Protein AF-A0ABD0RDK4-F1 (afdb_monomer)

InterPro domains:
  IPR000418 Ets domain [PF00178] (9-82)
  IPR000418 Ets domain [PR00454] (9-22)
  IPR000418 Ets domain [PR00454] (36-54)
  IPR000418 Ets domain [PR00454] (56-74)
  IPR000418 Ets domain [PS00346] (59-74)
  IPR000418 Ets domain [PS50061] (9-82)
  IPR000418 Ets domain [SM00413] (8-82)
  IPR036388 Winged helix-like DNA-binding domain superfamily [G3DSA:1.10.10.10] (8-82)
  IPR036390 Winged helix DNA-binding domain superfamily [SSF46785] (6-82)
  IPR046328 ETS family [PTHR11849] (6-82)

Mean predicted aligned error: 4.57 Å

Structure (mmCIF, N/CA/C/O backbone):
data_AF-A0ABD0RDK4-F1
#
_entry.id   AF-A0ABD0RDK4-F1
#
loop_
_atom_site.group_PDB
_atom_site.id
_atom_site.type_symbol
_atom_site.label_atom_id
_atom_site.label_alt_id
_atom_site.label_comp_id
_atom_site.label_asym_id
_atom_site.label_entity_id
_atom_site.label_seq_id
_atom_site.pdbx_PDB_ins_code
_atom_site.Cartn_x
_atom_site.Cartn_y
_atom_site.Cartn_z
_atom_site.occupancy
_atom_site.B_iso_or_equiv
_atom_site.auth_seq_id
_atom_site.auth_comp_id
_atom_site.auth_asym_id
_atom_site.auth_atom_id
_atom_site.pdbx_PDB_model_num
ATOM 1 N N . VAL A 1 1 ? -6.615 20.934 6.333 1.00 40.12 1 VAL A N 1
ATOM 2 C CA . VAL A 1 1 ? -5.282 20.402 6.708 1.00 40.12 1 VAL A CA 1
ATOM 3 C C . VAL A 1 1 ? -5.407 19.732 8.070 1.00 40.12 1 VAL A C 1
ATOM 5 O O . VAL A 1 1 ? -5.310 20.416 9.076 1.00 40.12 1 VAL A O 1
ATOM 8 N N . SER A 1 2 ? -5.730 18.435 8.135 1.00 36.66 2 SER A N 1
ATOM 9 C CA . SER A 1 2 ? -5.821 17.745 9.432 1.00 36.66 2 SER A CA 1
ATOM 10 C C . SER A 1 2 ? -4.465 17.132 9.769 1.00 36.66 2 SER A C 1
ATOM 12 O O . SER A 1 2 ? -4.157 15.993 9.427 1.00 36.66 2 SER A O 1
ATOM 14 N N . MET A 1 3 ? -3.616 17.957 10.378 1.00 45.62 3 MET A N 1
ATOM 15 C CA . MET A 1 3 ? -2.439 17.512 11.112 1.00 45.62 3 MET A CA 1
ATOM 16 C C . MET A 1 3 ? -2.945 16.874 12.405 1.00 45.62 3 MET A C 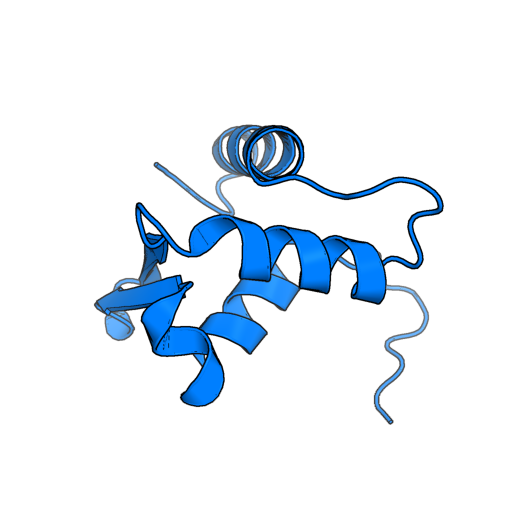1
ATOM 18 O O . MET A 1 3 ? -3.293 17.584 13.345 1.00 45.62 3 MET A O 1
ATOM 22 N N . ILE A 1 4 ? -2.982 15.543 12.482 1.00 50.69 4 ILE A N 1
ATOM 23 C CA . ILE A 1 4 ? -3.097 14.876 13.783 1.00 50.69 4 ILE A CA 1
ATOM 24 C C . ILE A 1 4 ? -1.723 14.983 14.450 1.00 50.69 4 ILE A C 1
ATOM 26 O O . ILE A 1 4 ? -0.892 14.077 14.360 1.00 50.69 4 ILE A O 1
ATOM 30 N N . ALA A 1 5 ? -1.461 16.133 15.071 1.00 45.56 5 ALA A N 1
ATOM 31 C CA . ALA A 1 5 ? -0.310 16.346 15.932 1.00 45.56 5 ALA A CA 1
ATOM 32 C C . ALA A 1 5 ? -0.337 15.283 17.045 1.00 45.56 5 ALA A C 1
ATOM 34 O O . ALA A 1 5 ? -1.196 15.305 17.921 1.00 45.56 5 ALA A O 1
ATOM 35 N N . GLY A 1 6 ? 0.557 14.294 16.946 1.00 52.69 6 GLY A N 1
ATOM 36 C CA . GLY A 1 6 ? 0.759 13.250 17.958 1.00 52.69 6 GLY A CA 1
ATOM 37 C C . GLY A 1 6 ? 0.590 11.802 17.483 1.00 52.69 6 GLY A C 1
ATOM 38 O O . GLY A 1 6 ? 1.156 10.906 18.108 1.00 52.69 6 GLY A O 1
ATOM 39 N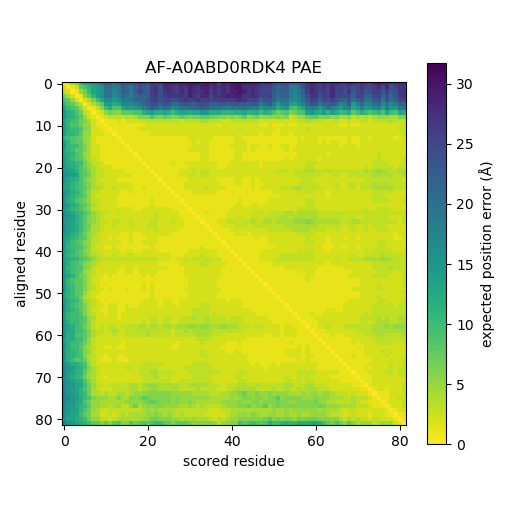 N . LYS A 1 7 ? -0.103 11.520 16.366 1.00 59.53 7 LYS A N 1
ATOM 40 C CA . LYS A 1 7 ? -0.184 10.142 15.835 1.00 59.53 7 LYS A CA 1
ATOM 41 C C . LYS A 1 7 ? 0.930 9.884 14.825 1.00 59.53 7 LYS A C 1
ATOM 43 O O . LYS A 1 7 ? 0.964 10.470 13.748 1.00 59.53 7 LYS A O 1
ATOM 48 N N . LYS A 1 8 ? 1.839 8.964 15.166 1.00 76.56 8 LYS A N 1
ATOM 49 C CA . LYS A 1 8 ? 2.892 8.481 14.262 1.00 76.56 8 LYS A CA 1
ATOM 50 C C . LYS A 1 8 ? 2.256 7.997 12.957 1.00 76.56 8 LYS A C 1
ATOM 52 O O . LYS A 1 8 ? 1.448 7.072 12.972 1.00 76.56 8 LYS A O 1
ATOM 57 N N . LEU A 1 9 ? 2.648 8.605 11.840 1.00 87.19 9 LEU A N 1
ATOM 58 C CA . LEU A 1 9 ? 2.207 8.220 10.503 1.00 87.19 9 LEU A CA 1
ATOM 59 C C . LEU A 1 9 ? 2.481 6.722 10.277 1.00 87.19 9 LEU A C 1
ATOM 61 O O . LEU A 1 9 ? 3.631 6.273 10.336 1.00 87.19 9 LEU A O 1
ATOM 65 N N . ARG A 1 10 ? 1.425 5.938 10.041 1.00 91.69 10 ARG A N 1
ATOM 66 C CA . ARG A 1 10 ? 1.516 4.483 9.851 1.00 91.69 10 ARG A CA 1
ATOM 67 C C . ARG A 1 10 ? 1.110 4.096 8.434 1.00 91.69 10 ARG A C 1
ATOM 69 O O . ARG A 1 10 ? 0.212 4.693 7.853 1.00 91.69 10 ARG A O 1
ATOM 76 N N . LEU A 1 11 ? 1.763 3.061 7.911 1.00 94.50 11 LEU A N 1
ATOM 77 C CA . LEU A 1 11 ? 1.589 2.609 6.533 1.00 94.50 11 LEU A CA 1
ATOM 78 C C . LEU A 1 11 ? 0.153 2.137 6.257 1.00 94.50 11 LEU A C 1
ATOM 80 O O . LEU A 1 11 ? -0.367 2.440 5.197 1.00 94.50 11 LEU A O 1
ATOM 84 N N . PHE A 1 12 ? -0.510 1.454 7.195 1.00 93.06 12 PHE A N 1
ATOM 85 C CA . PHE A 1 12 ? -1.873 0.953 6.961 1.00 93.06 12 PHE A CA 1
ATOM 86 C C . PHE A 1 12 ? -2.915 2.075 6.766 1.00 93.06 12 PHE A C 1
ATOM 88 O O . PHE A 1 12 ? -3.782 1.942 5.912 1.00 93.06 12 PHE A O 1
ATOM 95 N N . HIS A 1 13 ? -2.784 3.212 7.466 1.00 93.62 13 HIS A N 1
ATOM 96 C CA . HIS A 1 13 ? -3.632 4.388 7.224 1.00 93.62 13 HIS A CA 1
ATOM 97 C C . HIS A 1 13 ? -3.403 4.967 5.825 1.00 93.62 13 HIS A C 1
ATOM 99 O O . HIS A 1 13 ? -4.355 5.233 5.105 1.00 93.62 13 HIS A O 1
ATOM 105 N N . PHE A 1 14 ? -2.137 5.097 5.416 1.00 96.25 14 PHE A N 1
ATOM 106 C CA . PHE A 1 14 ? -1.796 5.531 4.062 1.00 96.25 14 PHE A CA 1
ATOM 107 C C . PHE A 1 14 ? -2.340 4.569 2.997 1.00 96.25 14 PHE A C 1
ATOM 109 O O . PHE A 1 14 ? -2.860 5.014 1.985 1.00 96.25 14 PHE A O 1
ATOM 116 N N . LEU A 1 15 ? -2.251 3.254 3.214 1.00 97.12 15 LEU A N 1
ATOM 117 C CA . LEU A 1 15 ? -2.792 2.279 2.267 1.00 97.1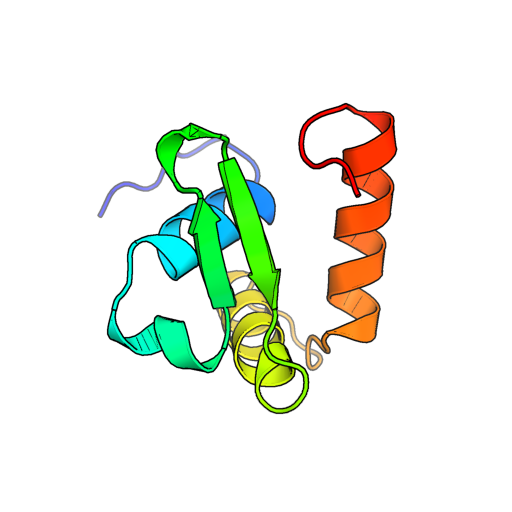2 15 LEU A CA 1
ATOM 118 C C . LEU A 1 15 ? -4.307 2.386 2.141 1.00 97.12 15 LEU A C 1
ATOM 120 O O . LEU A 1 15 ? -4.802 2.283 1.028 1.00 97.12 15 LEU A O 1
ATOM 124 N N . PHE A 1 16 ? -5.018 2.638 3.241 1.00 96.25 16 PHE A N 1
ATOM 125 C CA . PHE A 1 16 ? -6.451 2.905 3.192 1.00 96.25 16 PHE A CA 1
ATOM 126 C C . PHE A 1 16 ? -6.763 4.146 2.340 1.00 96.25 16 PHE A C 1
ATOM 128 O O . PHE A 1 16 ? -7.592 4.063 1.446 1.00 96.25 16 PHE A O 1
ATOM 135 N N . GLU A 1 17 ? -6.026 5.253 2.511 1.00 96.94 17 GLU A N 1
ATOM 136 C CA . GLU A 1 17 ? -6.168 6.437 1.641 1.00 96.94 17 GLU A CA 1
ATOM 137 C C . GLU A 1 17 ? -5.937 6.104 0.155 1.00 96.94 17 GLU A C 1
ATOM 139 O O . GLU A 1 17 ? -6.667 6.584 -0.703 1.00 96.94 17 GLU A O 1
ATOM 144 N N . MET A 1 18 ? -4.941 5.269 -0.163 1.00 98.19 18 MET A N 1
ATOM 145 C CA . MET A 1 18 ? -4.672 4.850 -1.547 1.00 98.19 18 MET A CA 1
ATOM 146 C C . MET A 1 18 ? -5.721 3.885 -2.101 1.00 98.19 18 MET A C 1
ATOM 148 O O . MET A 1 18 ? -5.891 3.811 -3.311 1.00 98.19 18 MET A O 1
ATOM 152 N N . LEU A 1 19 ? -6.395 3.123 -1.243 1.00 98.06 19 LEU A N 1
ATOM 153 C CA . LEU A 1 19 ? -7.472 2.217 -1.637 1.00 98.06 19 LEU A CA 1
ATOM 154 C C . LEU A 1 19 ? -8.776 2.964 -1.946 1.00 98.06 19 LEU A C 1
ATOM 156 O O . LEU A 1 19 ? -9.556 2.495 -2.771 1.00 98.06 19 LEU A O 1
ATOM 160 N N . GLU A 1 20 ? -8.977 4.124 -1.319 1.00 97.31 20 GLU A N 1
ATOM 161 C CA . GLU A 1 20 ? -10.108 5.028 -1.562 1.00 97.31 20 GLU A CA 1
ATOM 162 C C . GLU A 1 20 ? -9.879 5.977 -2.755 1.00 97.31 20 GLU A C 1
ATOM 164 O O . GLU A 1 20 ? -10.811 6.647 -3.192 1.00 97.31 20 GLU A O 1
ATOM 169 N N . ASP A 1 21 ? -8.658 6.043 -3.301 1.00 97.50 21 ASP A N 1
ATOM 170 C CA . ASP A 1 21 ? -8.317 6.875 -4.459 1.00 97.50 21 ASP A CA 1
ATOM 171 C C . ASP A 1 21 ? -8.482 6.091 -5.782 1.00 97.50 21 ASP A C 1
ATOM 173 O O . ASP A 1 21 ? -7.671 5.202 -6.080 1.00 97.50 21 ASP A O 1
ATOM 177 N N . PRO A 1 22 ? -9.464 6.434 -6.645 1.00 95.88 22 PRO A N 1
ATOM 178 C CA . PRO A 1 22 ? -9.646 5.774 -7.938 1.00 95.88 22 PRO A CA 1
ATOM 179 C C . PRO A 1 22 ? -8.413 5.862 -8.850 1.00 95.88 22 PRO A C 1
ATOM 181 O O . PRO A 1 22 ? -8.162 4.950 -9.640 1.00 95.88 22 PRO A O 1
ATOM 184 N N . GLY A 1 23 ? -7.605 6.922 -8.724 1.00 97.50 23 GLY A N 1
ATOM 185 C CA . GLY A 1 23 ? -6.364 7.097 -9.478 1.00 97.50 23 GLY A CA 1
ATOM 186 C C . GLY A 1 23 ? -5.295 6.060 -9.126 1.00 97.50 23 GLY A C 1
ATOM 187 O O . GLY A 1 23 ? -4.415 5.770 -9.940 1.00 97.50 23 GLY A O 1
ATOM 188 N N . MET A 1 24 ? -5.396 5.435 -7.953 1.00 98.00 24 MET A N 1
ATOM 189 C CA . MET A 1 24 ? -4.454 4.432 -7.457 1.00 98.00 24 MET A CA 1
ATOM 190 C C . MET A 1 24 ? -4.882 2.987 -7.732 1.00 98.00 24 MET A C 1
ATOM 192 O O . MET A 1 24 ? -4.055 2.084 -7.570 1.00 98.00 24 MET A O 1
ATOM 196 N N . ALA A 1 25 ? -6.096 2.759 -8.249 1.00 97.19 25 ALA A N 1
ATOM 197 C CA . ALA A 1 25 ? -6.667 1.426 -8.481 1.00 97.19 25 ALA A CA 1
ATOM 198 C C . ALA A 1 25 ? -5.798 0.504 -9.367 1.00 97.19 25 ALA A C 1
ATOM 200 O O . ALA A 1 25 ? -5.818 -0.719 -9.220 1.00 97.19 25 ALA A O 1
ATOM 201 N N . HIS A 1 26 ? -4.986 1.074 -10.267 1.00 97.31 26 HIS A N 1
ATOM 202 C CA . HIS A 1 26 ? -4.044 0.331 -11.117 1.00 97.31 26 HIS A CA 1
ATOM 203 C C . HIS A 1 26 ? -2.819 -0.221 -10.352 1.00 97.31 26 HIS A C 1
ATOM 205 O O . HIS A 1 26 ? -2.114 -1.110 -10.845 1.00 97.31 26 HIS A O 1
ATOM 211 N N . SER A 1 27 ? -2.555 0.309 -9.156 1.00 98.25 27 SER A N 1
ATOM 212 C CA . SER A 1 27 ? -1.396 0.015 -8.308 1.00 98.25 27 SER A CA 1
ATOM 213 C C . SER A 1 27 ? -1.770 -0.742 -7.030 1.00 98.25 27 SER A C 1
ATOM 215 O O . SER A 1 27 ? -1.067 -1.686 -6.652 1.00 98.25 27 SER A O 1
ATOM 217 N N . VAL A 1 28 ? -2.871 -0.360 -6.383 1.00 98.38 28 VAL A N 1
ATOM 218 C CA . VAL A 1 28 ? -3.444 -1.011 -5.199 1.00 98.38 28 VAL A CA 1
ATOM 219 C C . VAL A 1 28 ? -4.962 -0.873 -5.245 1.00 98.38 28 VAL A C 1
ATOM 221 O O . VAL A 1 28 ? -5.468 0.185 -5.596 1.00 98.38 28 VAL A O 1
ATOM 224 N N . SER A 1 29 ? -5.691 -1.944 -4.945 1.00 98.31 29 SER A N 1
ATOM 225 C CA . SER A 1 29 ? -7.152 -1.942 -5.046 1.00 98.31 29 SER A CA 1
ATOM 226 C C . SER A 1 29 ? -7.802 -2.930 -4.091 1.00 98.31 29 SER A C 1
ATOM 228 O O . SER A 1 29 ? -7.203 -3.940 -3.699 1.00 98.31 29 SER A O 1
ATOM 230 N N . TRP A 1 30 ? -9.050 -2.640 -3.730 1.00 98.12 30 TRP A N 1
ATOM 231 C CA . TRP A 1 30 ? -9.903 -3.573 -3.011 1.00 98.12 30 TRP A CA 1
ATOM 232 C C . TRP A 1 30 ? -10.183 -4.809 -3.875 1.00 98.12 30 TRP A C 1
ATOM 234 O O . TRP A 1 30 ? -10.559 -4.705 -5.040 1.00 98.12 30 TRP A O 1
ATOM 244 N N . VAL A 1 31 ? -10.015 -5.990 -3.284 1.00 97.56 31 VAL A N 1
ATOM 245 C CA . VAL A 1 31 ? -10.594 -7.247 -3.785 1.00 97.56 31 VAL A CA 1
ATOM 246 C C . VAL A 1 31 ? -11.999 -7.406 -3.208 1.00 97.56 31 VAL A C 1
ATOM 248 O O . VAL A 1 31 ? -12.921 -7.796 -3.914 1.00 97.56 31 VAL A O 1
ATOM 251 N N . SER A 1 32 ? -12.159 -7.061 -1.929 1.00 97.12 32 SER A N 1
ATOM 252 C CA . SER A 1 32 ? -13.438 -6.932 -1.242 1.00 97.12 32 SER A CA 1
ATOM 253 C C . SER A 1 32 ? -13.319 -5.849 -0.172 1.00 97.12 32 SER A C 1
ATOM 255 O O . SER A 1 32 ? -12.670 -6.057 0.853 1.00 97.12 32 SER A O 1
ATOM 257 N N . ALA A 1 33 ? -13.931 -4.688 -0.415 1.00 95.06 33 ALA A N 1
ATOM 258 C CA . ALA A 1 33 ? -13.893 -3.562 0.518 1.00 95.06 33 ALA A CA 1
ATOM 259 C C . ALA A 1 33 ? -14.618 -3.888 1.835 1.00 95.06 33 ALA A C 1
ATOM 261 O O . ALA A 1 33 ? -14.117 -3.575 2.910 1.00 95.06 33 ALA A O 1
ATOM 262 N N . SER A 1 34 ? -15.750 -4.598 1.763 1.00 95.88 34 SER A N 1
ATOM 263 C CA . SER A 1 34 ? -16.526 -5.001 2.944 1.00 95.88 34 SER A CA 1
ATOM 264 C C . SER A 1 34 ? -15.776 -5.982 3.847 1.00 95.88 34 SER A C 1
ATOM 266 O O . SER A 1 34 ? -15.938 -5.936 5.062 1.00 95.88 34 SER A O 1
ATOM 268 N N . ALA A 1 35 ? -14.933 -6.844 3.271 1.00 95.94 35 ALA A N 1
ATOM 269 C CA . ALA A 1 35 ? -14.092 -7.776 4.021 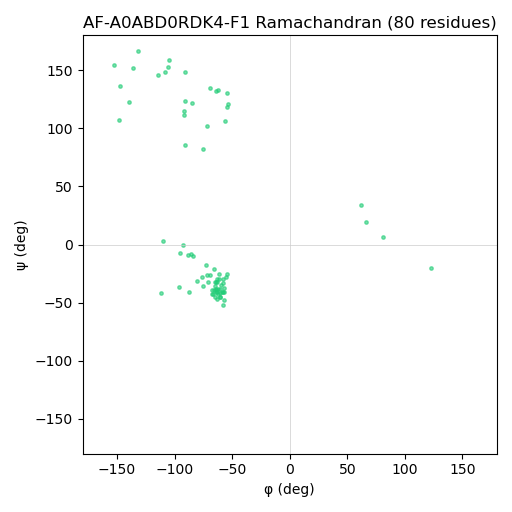1.00 95.94 35 ALA A CA 1
ATOM 270 C C . ALA A 1 35 ? -12.690 -7.218 4.337 1.00 95.94 35 ALA A C 1
ATOM 272 O O . ALA A 1 35 ? -11.878 -7.919 4.936 1.00 95.94 35 ALA A O 1
ATOM 273 N N . GLY A 1 36 ? -12.369 -5.993 3.905 1.00 95.44 36 GLY A N 1
ATOM 274 C CA . GLY A 1 36 ? -11.039 -5.402 4.076 1.00 95.44 36 GLY A CA 1
ATOM 275 C C . GLY A 1 36 ? -9.925 -6.114 3.294 1.00 95.44 36 GLY A C 1
ATOM 276 O O . GLY A 1 36 ? -8.748 -5.958 3.619 1.00 95.44 36 GLY A O 1
ATOM 277 N N . VAL A 1 37 ? -10.266 -6.895 2.264 1.00 97.56 37 VAL A N 1
ATOM 278 C CA . VAL A 1 37 ? -9.294 -7.635 1.450 1.00 97.56 37 VAL A CA 1
ATOM 279 C C . VAL A 1 37 ? -8.870 -6.771 0.275 1.00 97.56 37 VAL A C 1
ATOM 281 O O . VAL A 1 37 ? -9.695 -6.353 -0.538 1.00 97.56 37 VAL A O 1
ATOM 284 N N . PHE A 1 38 ? -7.571 -6.542 0.140 1.00 97.94 38 PHE A N 1
ATOM 285 C CA . PHE A 1 38 ? -6.996 -5.749 -0.938 1.00 97.94 38 PHE A CA 1
ATOM 286 C C . PHE A 1 38 ? -5.817 -6.464 -1.590 1.00 97.94 38 PHE A C 1
ATOM 288 O O . PHE A 1 38 ? -5.283 -7.445 -1.072 1.00 97.94 38 PHE A O 1
ATOM 295 N N . ARG A 1 39 ? -5.394 -5.961 -2.747 1.00 98.00 39 ARG A N 1
ATOM 296 C CA . ARG A 1 39 ? -4.235 -6.479 -3.471 1.00 98.00 39 ARG A CA 1
ATOM 297 C C . ARG A 1 39 ? -3.359 -5.359 -3.996 1.00 98.00 39 ARG A C 1
ATOM 299 O O . ARG A 1 39 ? -3.830 -4.285 -4.356 1.00 98.00 39 ARG A O 1
ATOM 306 N N . PHE A 1 40 ? -2.075 -5.666 -4.126 1.00 98.31 40 PHE A N 1
ATOM 307 C CA . PHE A 1 40 ? -1.151 -4.865 -4.915 1.00 98.31 40 PHE A CA 1
ATOM 308 C C . PHE A 1 40 ? -1.094 -5.375 -6.358 1.00 98.31 40 PHE A C 1
ATOM 310 O O . PHE A 1 40 ? -1.214 -6.574 -6.633 1.00 98.31 40 PHE A O 1
ATOM 317 N N . SER A 1 41 ? -0.863 -4.460 -7.291 1.00 98.31 41 SER A N 1
ATOM 318 C CA . SER A 1 41 ? -0.579 -4.778 -8.686 1.00 98.31 41 SER A CA 1
ATOM 319 C C . SER A 1 41 ? 0.790 -5.439 -8.829 1.00 98.31 41 SER A C 1
ATOM 321 O O . SER A 1 41 ? 1.787 -4.948 -8.303 1.00 98.31 41 SER A O 1
ATOM 323 N N . ALA A 1 42 ? 0.890 -6.522 -9.603 1.00 96.94 42 ALA A N 1
ATOM 324 C CA . ALA A 1 42 ? 2.177 -7.178 -9.846 1.00 96.94 42 ALA A CA 1
ATOM 325 C C . ALA A 1 42 ? 3.192 -6.233 -10.519 1.00 96.94 42 ALA A C 1
ATOM 327 O O . ALA A 1 42 ? 4.384 -6.291 -10.202 1.00 96.94 42 ALA A O 1
ATOM 328 N N . ARG A 1 43 ? 2.708 -5.337 -11.394 1.00 97.44 43 ARG A N 1
ATOM 329 C CA . ARG A 1 43 ? 3.522 -4.427 -12.214 1.00 97.44 43 ARG A CA 1
ATOM 330 C C . ARG A 1 43 ? 3.677 -3.032 -11.604 1.00 97.44 43 ARG A C 1
ATOM 332 O O . ARG A 1 43 ? 4.759 -2.470 -11.690 1.00 97.44 43 ARG A O 1
ATOM 339 N N . HIS A 1 44 ? 2.642 -2.501 -10.948 1.00 98.12 44 HIS A N 1
ATOM 340 C CA . HIS A 1 44 ? 2.605 -1.084 -10.545 1.00 98.12 44 HIS A CA 1
ATOM 341 C C . HIS A 1 44 ? 2.729 -0.836 -9.031 1.00 98.12 44 HIS A C 1
ATOM 343 O O . HIS A 1 44 ? 2.721 0.307 -8.589 1.00 98.12 44 HIS A O 1
ATOM 349 N N . LYS A 1 45 ? 2.925 -1.879 -8.212 1.00 98.19 45 LYS A N 1
ATOM 350 C CA . LYS A 1 45 ? 3.089 -1.756 -6.746 1.00 98.19 45 LYS A CA 1
ATOM 351 C C . LYS A 1 45 ? 4.199 -0.808 -6.278 1.00 98.19 45 LYS A C 1
ATOM 353 O O . LYS A 1 45 ? 4.110 -0.293 -5.165 1.00 98.19 45 LYS A O 1
ATOM 358 N N . GLU A 1 46 ? 5.229 -0.575 -7.094 1.00 98.38 46 GLU A N 1
ATOM 359 C CA . GLU A 1 46 ? 6.297 0.376 -6.752 1.00 98.38 46 GLU A CA 1
ATOM 360 C C . GLU A 1 46 ? 5.761 1.803 -6.614 1.00 98.38 46 GLU A C 1
ATOM 362 O O . GLU A 1 46 ? 6.198 2.524 -5.722 1.00 98.38 46 GLU A O 1
ATOM 367 N N . ARG A 1 47 ? 4.721 2.179 -7.374 1.00 98.25 47 ARG A N 1
ATOM 368 C CA . ARG A 1 47 ? 4.106 3.508 -7.281 1.00 98.25 47 ARG A CA 1
ATOM 369 C C . ARG A 1 47 ? 3.586 3.812 -5.875 1.00 98.25 47 ARG A C 1
ATOM 371 O O . ARG A 1 47 ? 3.766 4.914 -5.364 1.00 98.25 47 ARG A O 1
ATOM 378 N N . VAL A 1 48 ? 2.979 2.820 -5.222 1.00 98.31 48 VAL A N 1
ATOM 379 C CA . VAL A 1 48 ? 2.500 2.945 -3.835 1.00 98.31 48 VAL A CA 1
ATOM 380 C C . VAL A 1 48 ? 3.671 3.160 -2.876 1.00 98.31 48 VAL A C 1
ATOM 382 O O . VAL A 1 48 ? 3.593 3.979 -1.961 1.00 98.31 48 VAL A O 1
ATOM 385 N N . ALA A 1 49 ? 4.773 2.438 -3.092 1.00 98.50 49 ALA A N 1
ATOM 386 C CA . ALA A 1 49 ? 5.965 2.545 -2.265 1.00 98.50 49 ALA A CA 1
ATOM 387 C C . ALA A 1 49 ? 6.651 3.910 -2.421 1.00 98.50 49 ALA A C 1
ATOM 389 O O . ALA A 1 49 ? 7.019 4.520 -1.417 1.00 98.50 49 ALA A O 1
ATOM 390 N N . GLU A 1 50 ? 6.761 4.423 -3.645 1.00 98.38 50 GLU A N 1
ATOM 391 C CA . GLU A 1 50 ? 7.291 5.757 -3.932 1.00 98.38 50 GLU A CA 1
ATOM 392 C C . GLU A 1 50 ? 6.493 6.845 -3.212 1.00 98.38 50 GLU A C 1
ATOM 394 O O . GLU A 1 50 ? 7.070 7.642 -2.468 1.00 98.38 50 GLU A O 1
ATOM 399 N N . LEU A 1 51 ? 5.164 6.835 -3.367 1.00 98.31 51 LEU A N 1
ATOM 400 C CA . LEU A 1 51 ? 4.266 7.784 -2.707 1.00 98.31 51 LEU A CA 1
ATOM 401 C C . LEU A 1 51 ? 4.356 7.682 -1.182 1.00 98.31 51 LEU A C 1
ATOM 403 O O . LEU A 1 51 ? 4.377 8.701 -0.491 1.00 98.31 51 LEU A O 1
ATOM 407 N N . TRP A 1 52 ? 4.500 6.470 -0.641 1.00 97.94 52 TRP A N 1
ATOM 408 C CA . TRP A 1 52 ? 4.748 6.285 0.787 1.00 97.94 52 TRP A CA 1
ATOM 409 C C . TRP A 1 52 ? 6.081 6.901 1.230 1.00 97.94 52 TRP A C 1
ATOM 411 O O . TRP A 1 52 ? 6.175 7.519 2.293 1.00 97.94 52 TRP A O 1
ATOM 421 N N . GLY A 1 53 ? 7.128 6.751 0.418 1.00 97.44 53 GLY A N 1
ATOM 422 C CA . GLY A 1 53 ? 8.422 7.381 0.653 1.00 97.44 53 GLY A CA 1
ATOM 423 C C . GLY A 1 53 ? 8.337 8.904 0.679 1.00 97.44 53 GLY A C 1
ATOM 424 O O . GLY A 1 53 ? 8.876 9.517 1.602 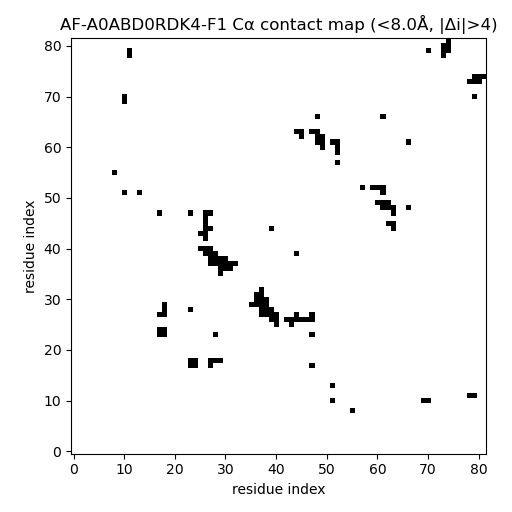1.00 97.44 53 GLY A O 1
ATOM 425 N N . GLN A 1 54 ? 7.611 9.484 -0.280 1.00 96.94 54 GLN A N 1
ATOM 426 C CA . GLN A 1 54 ? 7.352 10.922 -0.372 1.00 96.94 54 GLN A CA 1
ATOM 427 C C . GLN A 1 54 ? 6.551 11.426 0.831 1.00 96.94 54 GLN A C 1
ATOM 429 O O . GLN A 1 54 ? 6.967 12.384 1.478 1.00 96.94 54 GLN A O 1
ATOM 434 N N . ARG A 1 55 ? 5.466 10.733 1.213 1.00 95.81 55 ARG A N 1
ATOM 435 C CA . ARG A 1 55 ? 4.642 11.085 2.384 1.00 95.81 55 ARG A CA 1
ATOM 436 C C . ARG A 1 55 ? 5.454 11.116 3.681 1.00 95.81 55 ARG A C 1
ATOM 438 O O . ARG A 1 55 ? 5.168 11.919 4.563 1.00 95.81 55 ARG A O 1
ATOM 445 N N . LYS A 1 56 ? 6.465 10.253 3.805 1.00 94.38 56 LYS A N 1
ATOM 446 C CA . LYS A 1 56 ? 7.379 10.224 4.956 1.00 94.38 56 LYS A CA 1
ATOM 447 C C . LYS A 1 56 ? 8.570 11.182 4.856 1.00 94.38 56 LYS A C 1
ATOM 449 O O . LYS A 1 56 ? 9.325 11.269 5.821 1.00 94.38 56 LYS A O 1
ATOM 454 N N . GLY A 1 57 ? 8.789 11.829 3.711 1.00 95.25 57 GLY A N 1
ATOM 455 C CA . GLY A 1 57 ? 9.988 12.635 3.468 1.00 95.25 57 GLY A CA 1
ATOM 456 C C . GLY A 1 57 ? 11.285 11.819 3.527 1.00 95.25 57 GLY A C 1
ATOM 457 O O . GLY A 1 57 ? 12.305 12.305 4.017 1.00 95.25 57 GLY A O 1
ATOM 458 N N . ASN A 1 58 ? 11.264 10.550 3.097 1.00 94.94 58 ASN A N 1
ATOM 459 C CA . ASN A 1 58 ? 12.473 9.726 3.122 1.00 94.94 58 ASN A CA 1
ATOM 460 C C . ASN A 1 58 ? 13.545 10.332 2.204 1.00 94.94 58 ASN A C 1
ATOM 462 O O . ASN A 1 58 ? 13.284 10.586 1.032 1.00 94.94 58 ASN A O 1
ATOM 466 N N . ARG A 1 59 ? 14.785 10.441 2.697 1.00 96.44 59 ARG A N 1
ATOM 467 C CA . ARG A 1 59 ? 15.936 10.836 1.862 1.00 96.44 59 ARG A CA 1
ATOM 468 C C . ARG A 1 59 ? 16.246 9.818 0.764 1.00 96.44 59 ARG A C 1
ATOM 470 O O . ARG A 1 59 ? 16.721 10.191 -0.297 1.00 96.44 59 ARG A O 1
ATOM 477 N N . MET A 1 60 ? 16.000 8.535 1.039 1.00 96.62 60 MET A N 1
ATOM 478 C CA . MET A 1 60 ? 16.268 7.427 0.122 1.00 96.62 60 MET A CA 1
ATOM 479 C C . MET A 1 60 ? 14.970 6.842 -0.445 1.00 96.62 60 MET A C 1
ATOM 481 O O . MET A 1 60 ? 13.977 6.771 0.292 1.00 96.62 60 MET A O 1
ATOM 485 N N . PRO A 1 61 ? 14.986 6.323 -1.690 1.00 97.12 61 PRO A N 1
ATOM 486 C CA . PRO A 1 61 ? 13.814 5.709 -2.296 1.00 97.12 61 PRO A CA 1
ATOM 487 C C . PRO A 1 61 ? 13.223 4.588 -1.434 1.00 97.12 61 PRO A C 1
ATOM 489 O O . PRO A 1 61 ? 13.918 3.672 -0.958 1.00 97.12 61 PRO A O 1
ATOM 492 N N . MET A 1 62 ? 11.909 4.672 -1.241 1.00 98.19 62 MET A N 1
ATOM 493 C CA . MET A 1 62 ? 11.102 3.593 -0.695 1.00 98.19 62 MET A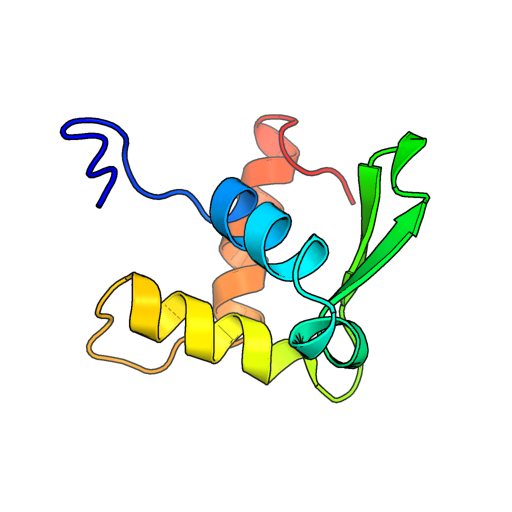 CA 1
ATOM 494 C C . MET A 1 62 ? 10.708 2.663 -1.840 1.00 98.19 62 MET A C 1
ATOM 496 O O . MET A 1 62 ? 10.071 3.098 -2.789 1.00 98.19 62 MET A O 1
ATOM 500 N N . THR A 1 63 ? 11.081 1.391 -1.728 1.00 98.38 63 THR A N 1
ATOM 501 C CA . THR A 1 63 ? 10.706 0.337 -2.680 1.00 98.38 63 THR A CA 1
ATOM 502 C C . THR A 1 63 ? 9.631 -0.552 -2.077 1.00 98.38 63 THR A C 1
ATOM 504 O O . THR A 1 63 ? 9.510 -0.646 -0.846 1.00 98.38 63 THR A O 1
ATOM 507 N N . TYR A 1 64 ? 8.882 -1.268 -2.912 1.00 98.25 64 TYR A N 1
ATOM 508 C CA . TYR A 1 64 ? 7.882 -2.220 -2.438 1.00 98.25 64 TYR A CA 1
ATOM 509 C C . TYR A 1 64 ? 8.508 -3.283 -1.530 1.00 98.25 64 TYR A C 1
ATOM 511 O O . TYR A 1 64 ? 7.927 -3.644 -0.510 1.00 98.25 64 TYR A O 1
ATOM 519 N N . GLN A 1 65 ? 9.730 -3.740 -1.821 1.00 97.56 65 GLN A N 1
ATOM 520 C CA . GLN A 1 65 ? 10.450 -4.679 -0.956 1.00 97.56 65 GLN A CA 1
ATOM 521 C C . GLN A 1 65 ? 10.625 -4.125 0.469 1.00 97.56 65 GLN A C 1
ATOM 523 O O . GLN A 1 65 ? 10.300 -4.818 1.438 1.00 97.56 65 GLN A O 1
ATOM 528 N N . LYS A 1 66 ? 11.079 -2.873 0.614 1.00 96.56 66 LYS A N 1
ATOM 529 C CA . LYS A 1 66 ? 11.233 -2.216 1.924 1.00 96.56 66 LYS A CA 1
ATOM 530 C C . LYS A 1 66 ? 9.878 -1.988 2.596 1.00 96.56 66 LYS A C 1
ATOM 532 O O . LYS A 1 66 ? 9.728 -2.276 3.781 1.00 96.56 66 LYS A O 1
ATOM 537 N N . MET A 1 67 ? 8.876 -1.539 1.842 1.00 97.19 67 MET A N 1
ATOM 538 C CA . MET A 1 67 ? 7.516 -1.331 2.347 1.00 97.19 67 MET A CA 1
ATOM 539 C C . MET A 1 67 ? 6.884 -2.642 2.839 1.00 97.19 67 MET A C 1
ATOM 541 O O . ME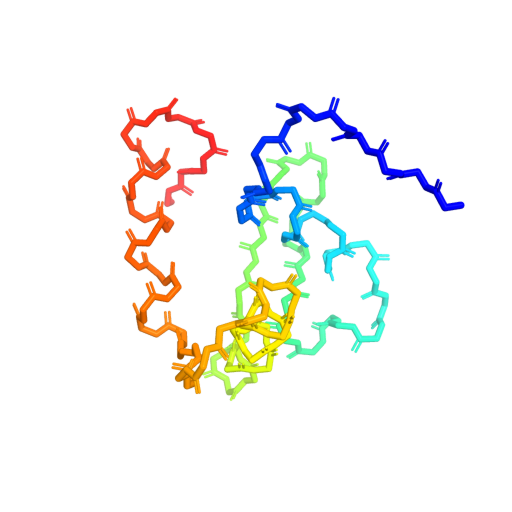T A 1 67 ? 6.327 -2.693 3.934 1.00 97.19 67 MET A O 1
ATOM 545 N N . SER A 1 68 ? 7.058 -3.737 2.096 1.00 96.00 68 SER A N 1
ATOM 546 C CA . SER A 1 68 ? 6.547 -5.065 2.449 1.00 96.00 68 SER A CA 1
ATOM 547 C C . SER A 1 68 ? 7.132 -5.596 3.758 1.00 96.00 68 SER A C 1
ATOM 549 O O . SER A 1 68 ? 6.495 -6.401 4.437 1.00 96.00 68 SER A O 1
ATOM 551 N N . ARG A 1 69 ? 8.334 -5.146 4.157 1.00 94.50 69 ARG A N 1
ATOM 552 C CA . ARG A 1 69 ? 8.899 -5.486 5.470 1.00 94.50 69 ARG A CA 1
ATOM 553 C C . ARG A 1 69 ? 8.047 -4.922 6.603 1.00 94.50 69 ARG A C 1
ATOM 555 O O . ARG A 1 69 ? 7.852 -5.624 7.588 1.00 94.50 69 ARG A O 1
ATOM 562 N N . ALA A 1 70 ? 7.519 -3.708 6.454 1.00 90.25 70 ALA A N 1
ATOM 563 C CA . ALA A 1 70 ? 6.600 -3.125 7.428 1.00 90.25 70 ALA A CA 1
ATOM 564 C C . ALA A 1 70 ? 5.256 -3.869 7.453 1.00 90.25 70 ALA A C 1
ATOM 566 O O . ALA A 1 70 ? 4.744 -4.132 8.536 1.00 90.25 70 ALA A O 1
ATOM 567 N N . LEU A 1 71 ? 4.739 -4.294 6.293 1.00 92.94 71 LEU A N 1
ATOM 568 C CA . LEU A 1 71 ? 3.515 -5.107 6.219 1.00 92.94 71 LEU A CA 1
ATOM 569 C C . LEU A 1 71 ? 3.637 -6.419 7.000 1.00 92.94 71 LEU A C 1
ATOM 571 O O . LEU A 1 71 ? 2.733 -6.786 7.738 1.00 92.94 71 LEU A O 1
ATOM 575 N N . ARG A 1 72 ? 4.789 -7.093 6.921 1.00 92.44 72 ARG A N 1
ATOM 576 C CA . ARG A 1 72 ? 5.034 -8.307 7.719 1.00 92.44 72 ARG A CA 1
ATOM 577 C C . ARG A 1 72 ? 5.038 -8.047 9.225 1.00 92.44 72 ARG A C 1
ATOM 579 O O . ARG A 1 72 ? 4.682 -8.939 9.984 1.00 92.44 72 ARG A O 1
ATOM 586 N N . ASN A 1 73 ? 5.426 -6.849 9.664 1.00 89.19 73 ASN A N 1
ATOM 587 C CA . ASN A 1 73 ? 5.338 -6.496 11.080 1.00 89.19 73 ASN A CA 1
ATOM 588 C C . ASN A 1 73 ? 3.877 -6.313 11.517 1.00 89.19 73 ASN A C 1
ATOM 590 O O . ASN A 1 73 ? 3.555 -6.663 12.646 1.00 89.19 73 ASN A O 1
ATOM 594 N N . TYR A 1 74 ? 3.001 -5.839 10.625 1.00 90.94 74 TYR A N 1
ATOM 595 C CA . TYR A 1 74 ? 1.569 -5.721 10.909 1.00 90.94 74 TYR A CA 1
ATOM 596 C C . TYR A 1 74 ? 0.850 -7.061 11.035 1.00 90.94 74 TYR A C 1
ATOM 598 O O . TYR A 1 74 ? -0.111 -7.157 11.792 1.00 90.94 74 TYR A O 1
ATOM 606 N N . ALA A 1 75 ? 1.359 -8.113 10.390 1.00 87.19 75 ALA A N 1
ATOM 607 C CA . ALA A 1 75 ? 0.846 -9.465 10.601 1.00 87.19 75 ALA A CA 1
ATOM 608 C C . ALA A 1 75 ? 1.016 -9.924 12.057 1.00 87.19 75 ALA A C 1
ATOM 610 O O . ALA A 1 75 ? 0.197 -10.681 12.562 1.00 87.19 75 ALA A O 1
ATOM 611 N N . ARG A 1 76 ? 2.049 -9.436 12.758 1.00 86.75 76 ARG A N 1
ATOM 612 C CA . ARG A 1 76 ? 2.272 -9.761 14.173 1.00 86.75 76 ARG A CA 1
ATOM 613 C C . ARG A 1 76 ? 1.314 -9.018 15.104 1.00 86.75 76 ARG A C 1
ATOM 615 O O . ARG A 1 76 ? 0.938 -9.564 16.132 1.00 86.75 76 ARG A O 1
ATOM 622 N N . SER A 1 77 ? 0.961 -7.781 14.775 1.00 87.25 77 SER A N 1
ATOM 623 C CA . SER A 1 77 ? 0.030 -6.957 15.556 1.00 87.25 77 SER A CA 1
ATOM 6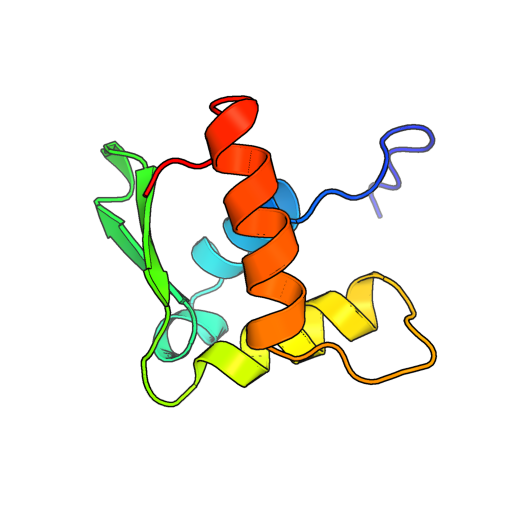24 C C . SER A 1 77 ? -1.438 -7.154 15.166 1.00 87.25 77 SER A C 1
ATOM 626 O O . SER A 1 77 ? -2.308 -6.643 15.861 1.00 87.25 77 SER A O 1
ATOM 628 N N . GLY A 1 78 ? -1.721 -7.878 14.078 1.00 88.06 78 GLY A N 1
ATOM 629 C CA . GLY A 1 78 ? -3.077 -8.166 13.601 1.00 88.06 78 GLY A CA 1
ATOM 630 C C . GLY A 1 78 ? -3.725 -7.042 12.788 1.00 88.06 78 GLY A C 1
ATOM 631 O O . GLY A 1 78 ? -4.893 -7.141 12.438 1.00 88.06 78 GLY A O 1
ATOM 632 N N . GLU A 1 79 ? -2.989 -5.976 12.464 1.00 89.56 79 GLU A N 1
ATOM 633 C CA . GLU A 1 79 ? -3.541 -4.815 11.745 1.00 89.56 79 GLU A CA 1
ATOM 634 C C . GLU A 1 79 ? -3.648 -5.060 10.234 1.00 89.56 79 GLU A C 1
ATOM 636 O O . GLU A 1 79 ? -4.526 -4.511 9.576 1.00 89.56 79 GLU A O 1
ATOM 641 N N . ILE A 1 80 ? -2.739 -5.868 9.681 1.00 90.94 80 ILE A N 1
ATOM 642 C CA . ILE A 1 80 ? -2.797 -6.373 8.306 1.00 90.94 80 ILE A CA 1
ATOM 643 C C . ILE A 1 80 ? -2.362 -7.829 8.342 1.00 90.94 80 ILE A C 1
ATOM 645 O O . ILE A 1 80 ? -1.242 -8.128 8.753 1.00 90.94 80 ILE A O 1
ATOM 649 N N . ILE A 1 81 ? -3.223 -8.713 7.860 1.00 89.69 81 ILE A N 1
ATOM 650 C CA . ILE A 1 81 ? -2.952 -10.144 7.729 1.00 89.69 81 ILE A CA 1
ATOM 651 C C . ILE A 1 81 ? -2.708 -10.501 6.259 1.00 89.69 81 ILE A C 1
ATOM 653 O O . ILE A 1 81 ? -3.142 -9.778 5.362 1.00 89.69 81 ILE A O 1
ATOM 657 N N . LYS A 1 82 ? -1.927 -11.562 6.027 1.00 83.12 82 LYS A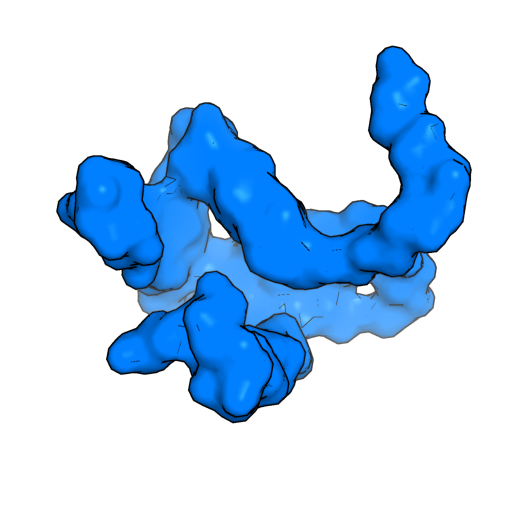 N 1
ATOM 658 C CA . LYS A 1 82 ? -1.646 -12.074 4.680 1.00 83.12 82 LYS A CA 1
ATOM 659 C C . LYS A 1 82 ? -2.809 -12.922 4.185 1.00 83.12 82 LYS A C 1
ATOM 661 O O . LYS A 1 82 ? -3.304 -13.718 5.009 1.00 83.12 82 LYS A O 1
#

Radius of gyration: 12.72 Å; Cα contacts (8 Å, |Δi|>4): 72; chains: 1; bounding box: 33×32×30 Å

Solvent-accessible surface area (backbone atoms only — not comparable to full-atom values): 4966 Å² total; per-residue (Å²): 134,88,77,63,85,85,66,78,89,50,69,70,63,53,51,51,57,40,50,74,32,78,90,33,48,75,23,30,30,64,77,35,70,92,77,71,39,65,47,69,30,93,86,36,32,48,59,56,19,40,53,52,20,60,77,67,64,51,93,58,90,38,40,42,73,64,50,49,54,55,50,59,54,26,45,76,76,65,81,41,75,134

Sequence (82 aa):
VSMIAGKKLRLFHFLFEMLEDPGMAHSVSWVSASAGVFRFSARHKERVAELWGQRKGNRMPMTYQKMSRALRNYARSGEIIK

pLDDT: mean 91.1, std 14.12, range [36.66, 98.5]

Secondary structure (DSSP, 8-state):
----TTS---HHHHHHHHHS-GGGTTTEEEEETTTTEEEE-TTTHHHHHHHHHHHTT-SS---HHHHHHHHHHHHHHTSS--

Foldseek 3Di:
DDDPVPDDDALLVLLVVLQPDPVNCQAKYDPPVVVPHIDGHPPRVQVSQQVVCVVVVPPDGGGSVNVVVSLVVCCVVVNHND

Nearest PDB structures (foldseek):
  8e3k-assembly1_F  TM=9.564E-01  e=9.381E-07  Homo sapiens
  8sp1-assembly1_F  TM=9.633E-01  e=2.287E-06  Mus musculus
  9d2x-assembly2_E  TM=9.423E-01  e=1.516E-06  Rostroraja eglanteria
  1pue-assembly2_F  TM=9.512E-01  e=2.622E-06  Mus musculus
  5w3g-assembly1_A  TM=7.945E-01  e=3.694E-06  Mus musculus

Organism: Cirrhinus mrigala (NCBI:txid683832)